Protein AF-A0AAP3UYR2-F1 (afdb_monomer_lite)

pLDDT: mean 85.41, std 6.58, range [57.12, 90.88]

Organism: NCBI:txid3031815

Structure (mmCIF, N/CA/C/O backbone):
data_AF-A0AAP3UYR2-F1
#
_entry.id   AF-A0AAP3UYR2-F1
#
loop_
_atom_site.group_PDB
_atom_site.id
_atom_site.type_symbol
_atom_site.label_atom_id
_atom_site.label_alt_id
_atom_site.label_comp_id
_atom_site.label_asym_id
_atom_site.label_entity_id
_atom_site.label_seq_id
_atom_site.pdbx_PDB_ins_code
_atom_site.Cartn_x
_atom_site.Cartn_y
_atom_site.Cartn_z
_atom_site.occupancy
_atom_site.B_iso_or_equiv
_atom_site.auth_seq_id
_atom_site.auth_comp_id
_atom_site.auth_asym_id
_atom_site.auth_atom_id
_atom_site.pdbx_PDB_model_num
ATOM 1 N N . MET A 1 1 ? 2.552 1.196 -14.799 1.00 61.22 1 MET A N 1
ATOM 2 C CA . MET A 1 1 ? 2.018 2.004 -13.689 1.00 61.22 1 MET A CA 1
ATOM 3 C C . MET A 1 1 ? 0.833 1.284 -13.058 1.00 61.22 1 MET A C 1
ATOM 5 O O . MET A 1 1 ? 1.021 0.773 -11.968 1.00 61.22 1 MET A O 1
ATOM 9 N N . GLN A 1 2 ? -0.280 1.066 -13.776 1.00 76.94 2 GLN A N 1
ATOM 10 C CA . GLN A 1 2 ? -1.449 0.324 -13.254 1.00 76.94 2 GLN A CA 1
ATOM 11 C C . GLN A 1 2 ? -1.164 -1.084 -12.696 1.00 76.94 2 GLN A C 1
ATOM 13 O O . GLN A 1 2 ? -1.776 -1.456 -11.706 1.00 76.94 2 GLN A O 1
ATOM 18 N N . ASP A 1 3 ? -0.223 -1.852 -13.263 1.00 86.31 3 ASP A N 1
ATOM 19 C CA . ASP A 1 3 ? 0.082 -3.202 -12.743 1.00 86.31 3 ASP A CA 1
ATOM 20 C C . ASP A 1 3 ? 0.637 -3.177 -11.308 1.00 86.31 3 ASP A C 1
ATOM 22 O O . ASP A 1 3 ? 0.212 -3.968 -10.476 1.00 86.31 3 ASP A O 1
ATOM 26 N N . ILE A 1 4 ? 1.521 -2.218 -10.998 1.00 87.38 4 ILE A N 1
ATOM 27 C CA . ILE A 1 4 ? 2.098 -2.051 -9.653 1.00 87.38 4 ILE A CA 1
ATOM 28 C C . ILE A 1 4 ? 1.009 -1.631 -8.671 1.00 87.38 4 ILE A C 1
ATOM 30 O O . ILE A 1 4 ? 0.891 -2.230 -7.609 1.00 87.38 4 ILE A O 1
ATOM 34 N N . LYS A 1 5 ? 0.185 -0.646 -9.053 1.00 86.88 5 LYS A N 1
ATOM 35 C CA . LYS A 1 5 ? -0.941 -0.168 -8.242 1.00 86.88 5 LYS A CA 1
ATOM 36 C C . LYS A 1 5 ? -1.905 -1.309 -7.906 1.00 86.88 5 LYS A C 1
ATOM 38 O O . LYS A 1 5 ? -2.212 -1.525 -6.742 1.00 86.88 5 LYS A O 1
ATOM 43 N N . ASN A 1 6 ? -2.314 -2.094 -8.904 1.00 88.88 6 ASN A N 1
ATOM 44 C CA . ASN A 1 6 ? -3.206 -3.238 -8.701 1.00 88.88 6 ASN A CA 1
ATOM 45 C C . ASN A 1 6 ? -2.571 -4.313 -7.813 1.00 88.88 6 ASN A C 1
ATOM 47 O O . ASN A 1 6 ? -3.243 -4.896 -6.965 1.00 88.88 6 ASN A O 1
ATOM 51 N N . ALA A 1 7 ? -1.277 -4.579 -7.998 1.00 90.31 7 ALA A N 1
ATOM 52 C CA . ALA A 1 7 ? -0.559 -5.545 -7.183 1.00 90.31 7 ALA A CA 1
ATOM 53 C C . ALA A 1 7 ? -0.438 -5.078 -5.722 1.00 90.31 7 ALA A C 1
ATOM 55 O O . ALA A 1 7 ? -0.589 -5.888 -4.809 1.00 90.31 7 ALA A O 1
ATOM 56 N N . LEU A 1 8 ? -0.233 -3.777 -5.503 1.00 89.00 8 LEU A N 1
ATOM 57 C CA . LEU A 1 8 ? -0.169 -3.160 -4.182 1.00 89.00 8 LEU A CA 1
ATOM 58 C C . LEU A 1 8 ? -1.532 -3.197 -3.482 1.00 89.00 8 LEU A C 1
ATOM 60 O O . LEU A 1 8 ? -1.612 -3.675 -2.356 1.00 89.00 8 LEU A O 1
ATOM 64 N N . ILE A 1 9 ? -2.613 -2.816 -4.173 1.00 89.31 9 ILE A N 1
ATOM 65 C CA . ILE A 1 9 ? -3.990 -2.926 -3.659 1.00 89.31 9 ILE A CA 1
ATOM 66 C C . ILE A 1 9 ? -4.302 -4.373 -3.272 1.00 89.31 9 ILE A C 1
ATOM 68 O O . ILE A 1 9 ? -4.796 -4.626 -2.178 1.00 89.31 9 ILE A O 1
ATOM 72 N N . LYS A 1 10 ? -3.951 -5.339 -4.129 1.00 89.56 10 LYS A N 1
ATOM 73 C CA . LYS A 1 10 ? -4.136 -6.766 -3.837 1.00 89.56 10 LYS A CA 1
ATOM 74 C C . LYS A 1 10 ? -3.343 -7.211 -2.606 1.00 89.56 10 LYS A C 1
ATOM 76 O O . LYS A 1 10 ? -3.827 -8.019 -1.817 1.00 89.56 10 LYS A O 1
ATOM 81 N N . LYS A 1 11 ? -2.112 -6.726 -2.442 1.00 90.38 11 LYS A N 1
ATOM 82 C CA . LYS A 1 11 ? -1.283 -7.056 -1.279 1.00 90.38 11 LYS A CA 1
ATOM 83 C C . LYS A 1 11 ? -1.882 -6.472 0.002 1.00 90.38 11 LYS A C 1
ATOM 85 O O . LYS A 1 11 ? -1.982 -7.198 0.983 1.00 90.38 11 LYS A O 1
ATOM 90 N N . LEU A 1 12 ? -2.357 -5.227 -0.037 1.00 89.12 12 LEU A N 1
ATOM 91 C CA . LEU A 1 12 ? -3.037 -4.572 1.084 1.00 89.12 12 LEU A CA 1
ATOM 92 C C . LEU A 1 12 ? -4.373 -5.244 1.437 1.00 89.12 12 LEU A C 1
ATOM 94 O O . LEU A 1 12 ? -4.667 -5.431 2.609 1.00 89.12 12 LEU A O 1
ATOM 98 N N . SER A 1 13 ? -5.147 -5.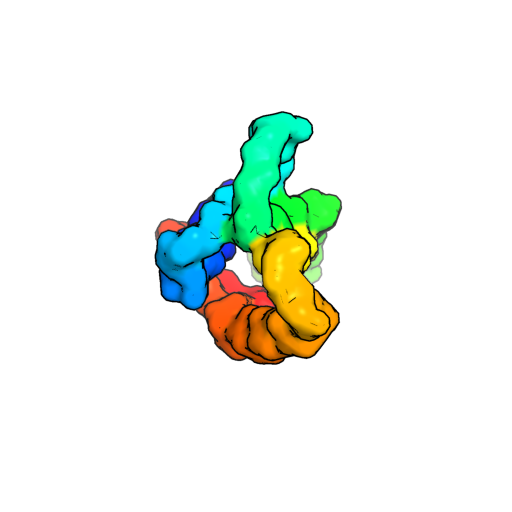706 0.451 1.00 86.81 13 SER A N 1
ATOM 99 C CA . SER A 1 13 ? -6.381 -6.456 0.733 1.00 86.81 13 SER A CA 1
ATOM 100 C C . SER A 1 13 ? -6.126 -7.812 1.398 1.00 86.81 13 SER A C 1
ATOM 102 O O . SER A 1 13 ? -6.992 -8.324 2.092 1.00 86.81 13 SER A O 1
ATOM 104 N N . LEU A 1 14 ? -4.949 -8.412 1.174 1.00 86.31 14 LEU A N 1
ATOM 105 C CA . LEU A 1 14 ? -4.531 -9.643 1.859 1.00 86.31 14 LEU A CA 1
ATOM 106 C C . LEU A 1 14 ? -3.918 -9.362 3.234 1.00 86.31 14 LEU A C 1
ATOM 108 O O . LEU A 1 14 ? -3.943 -10.226 4.102 1.00 86.31 14 LEU A O 1
ATOM 112 N N . PHE A 1 15 ? -3.336 -8.175 3.412 1.00 83.12 15 PHE A N 1
ATOM 113 C CA . PHE A 1 15 ? -2.803 -7.713 4.687 1.00 83.12 15 PHE A CA 1
ATOM 114 C C . PHE A 1 15 ? -3.924 -7.547 5.721 1.00 83.12 15 PHE A C 1
ATOM 116 O O . PHE A 1 15 ? -3.780 -7.960 6.870 1.00 83.12 15 PHE A O 1
ATOM 123 N N . THR A 1 16 ? -5.060 -6.994 5.289 1.00 74.06 16 THR A N 1
ATOM 124 C CA . THR A 1 16 ? -6.266 -6.829 6.107 1.00 74.06 16 THR A CA 1
ATOM 125 C C . THR A 1 16 ? -7.510 -7.115 5.273 1.00 74.06 16 THR A C 1
ATOM 127 O O . THR A 1 16 ? -7.982 -6.248 4.538 1.00 74.06 16 THR A O 1
ATOM 130 N N . GLU A 1 17 ? -8.081 -8.312 5.412 1.00 75.12 17 GLU A N 1
ATOM 131 C CA . GLU A 1 17 ? -9.357 -8.651 4.758 1.00 75.12 17 GLU A CA 1
ATOM 132 C C . GLU A 1 17 ? -10.527 -7.809 5.301 1.00 75.12 17 GLU A C 1
ATOM 134 O O . GLU A 1 17 ? -11.540 -7.630 4.628 1.00 75.12 17 GLU A O 1
ATOM 139 N N . GLU A 1 18 ? -10.375 -7.267 6.512 1.00 79.69 18 GLU A N 1
ATOM 140 C CA . GLU A 1 18 ? -11.407 -6.505 7.217 1.00 79.69 18 GLU A CA 1
ATOM 141 C C . GLU A 1 18 ? -11.507 -5.043 6.764 1.00 79.69 18 GLU A C 1
ATOM 143 O O . GLU A 1 18 ? -12.559 -4.427 6.940 1.00 79.69 18 GLU A O 1
ATOM 148 N N . TYR A 1 19 ? -10.440 -4.469 6.192 1.00 85.00 19 TYR A N 1
ATOM 149 C CA . TYR A 1 19 ? -10.365 -3.031 5.923 1.00 85.00 19 TYR A CA 1
ATOM 150 C C . TYR A 1 19 ? -10.380 -2.734 4.421 1.00 85.00 19 TYR A C 1
ATOM 152 O O . TYR A 1 19 ? -9.525 -3.234 3.684 1.00 85.00 19 TYR A O 1
ATOM 160 N N . PRO A 1 20 ? -11.315 -1.898 3.934 1.00 86.62 20 PRO A N 1
ATOM 161 C CA . PRO A 1 20 ? -11.353 -1.523 2.531 1.00 86.62 20 PRO A CA 1
ATOM 162 C C . PRO A 1 20 ? -10.104 -0.724 2.134 1.00 86.62 20 PRO A C 1
ATOM 164 O O . PRO A 1 20 ? -9.617 0.131 2.879 1.00 86.62 20 PRO A O 1
ATOM 167 N N . VAL A 1 21 ? -9.613 -0.994 0.924 1.00 88.69 21 VAL A N 1
ATOM 168 C CA . VAL A 1 21 ? -8.507 -0.267 0.293 1.00 88.69 21 VAL A CA 1
ATOM 169 C C . VAL A 1 21 ? -9.083 0.621 -0.803 1.00 88.69 21 VAL A C 1
ATOM 171 O O . VAL A 1 21 ? -9.694 0.130 -1.752 1.00 88.69 21 VAL A O 1
ATOM 174 N N . TYR A 1 22 ? -8.879 1.924 -0.670 1.00 87.94 22 TYR A N 1
ATOM 175 C CA . TYR A 1 22 ? -9.309 2.939 -1.620 1.00 87.94 22 TYR A CA 1
ATOM 176 C C . TYR A 1 22 ? -8.117 3.504 -2.400 1.00 87.94 22 TYR A C 1
ATOM 178 O O . TYR A 1 22 ? -6.964 3.419 -1.970 1.00 87.94 22 TYR A O 1
ATOM 186 N N . ASP A 1 23 ? -8.398 4.103 -3.552 1.00 85.06 23 ASP A N 1
ATOM 187 C CA . ASP A 1 23 ? -7.415 4.778 -4.391 1.00 85.06 23 ASP A CA 1
ATOM 188 C C . ASP A 1 23 ? -7.937 6.140 -4.883 1.00 85.06 23 ASP A C 1
ATOM 190 O O . ASP A 1 23 ? -9.046 6.553 -4.544 1.00 85.06 23 ASP A O 1
ATOM 194 N N . GLU A 1 24 ? -7.139 6.830 -5.701 1.00 74.75 24 GLU A N 1
ATOM 195 C CA . GLU A 1 24 ? -7.455 8.130 -6.328 1.00 74.75 24 GLU A CA 1
ATOM 196 C C . GLU A 1 24 ? -8.846 8.252 -6.974 1.00 74.75 24 GLU A C 1
ATOM 198 O O . GLU A 1 24 ? -9.308 9.370 -7.181 1.00 74.75 24 GLU A O 1
ATOM 203 N N . ALA A 1 25 ? -9.5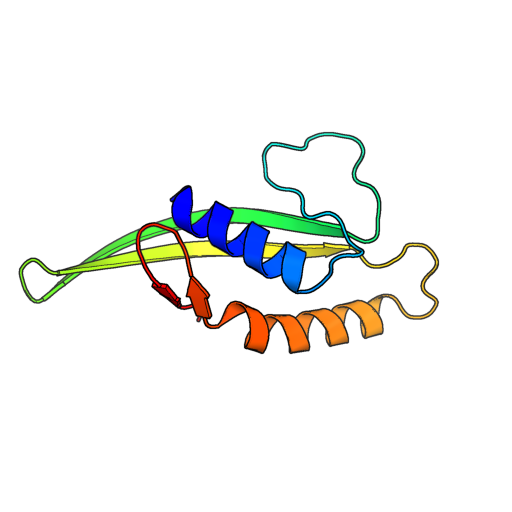13 7.147 -7.328 1.00 69.94 25 ALA A N 1
ATOM 204 C CA . ALA A 1 25 ? -10.828 7.196 -7.962 1.00 69.94 25 ALA A CA 1
ATOM 205 C C . ALA A 1 25 ? -11.982 7.421 -6.965 1.00 69.94 25 ALA A C 1
ATOM 207 O O . ALA A 1 25 ? -13.127 7.591 -7.387 1.00 69.94 25 ALA A O 1
ATOM 208 N N . VAL A 1 26 ? -11.715 7.402 -5.655 1.00 69.56 26 VAL A N 1
ATOM 209 C CA . VAL A 1 26 ? -12.744 7.475 -4.609 1.00 69.56 26 VAL A CA 1
ATOM 210 C C . VAL A 1 26 ? -12.759 8.862 -3.968 1.00 69.56 26 VAL A C 1
ATOM 212 O O . VAL A 1 26 ? -11.951 9.160 -3.095 1.00 69.56 26 VAL A O 1
ATOM 215 N N . GLU A 1 27 ? -13.711 9.708 -4.379 1.00 57.12 27 GLU A N 1
ATOM 216 C CA . GLU A 1 27 ? -13.825 11.094 -3.888 1.00 57.12 27 GLU A CA 1
ATOM 217 C C . GLU A 1 27 ? -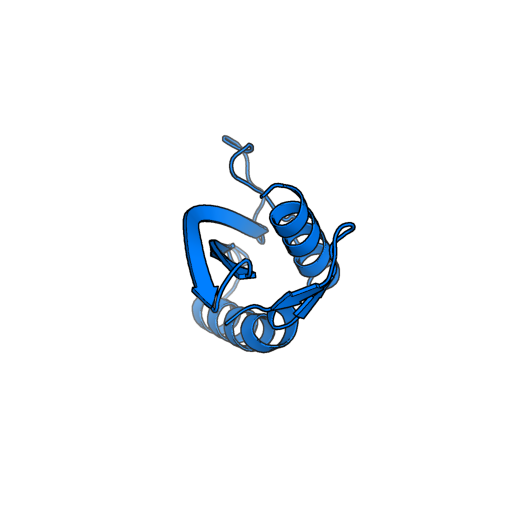14.771 11.279 -2.682 1.00 57.12 27 GLU A C 1
ATOM 219 O O . GLU A 1 27 ? -14.652 12.284 -1.983 1.00 57.12 27 GLU A O 1
ATOM 224 N N . GLN A 1 28 ? -15.717 10.368 -2.393 1.00 60.38 28 GLN A N 1
ATOM 225 C CA . GLN A 1 28 ? -16.713 10.582 -1.323 1.00 60.38 28 GLN A CA 1
ATOM 226 C C . GLN A 1 28 ? -17.145 9.290 -0.605 1.00 60.38 28 GLN A C 1
ATOM 228 O O . GLN A 1 28 ? -17.489 8.301 -1.246 1.00 60.38 28 GLN A O 1
ATOM 233 N N . GLY A 1 29 ? -17.195 9.328 0.736 1.00 70.25 29 GLY A N 1
ATOM 234 C CA . GLY A 1 29 ? -17.845 8.298 1.565 1.00 70.25 29 GLY A CA 1
ATOM 235 C C . GLY A 1 29 ? -16.961 7.153 2.077 1.00 70.25 29 GLY A C 1
ATOM 236 O O . GLY A 1 29 ? -17.480 6.066 2.321 1.00 70.25 29 GLY A O 1
ATOM 237 N N . MET A 1 30 ? -15.652 7.371 2.250 1.00 78.69 30 MET A N 1
ATOM 238 C CA . MET A 1 30 ? -14.746 6.356 2.807 1.00 78.69 30 MET A CA 1
ATOM 239 C C . MET A 1 30 ? -15.214 5.869 4.185 1.00 78.69 30 MET A C 1
ATOM 241 O O . MET A 1 30 ? -15.425 6.664 5.100 1.00 78.69 30 MET A O 1
ATOM 245 N N . GLN A 1 31 ? -15.346 4.552 4.333 1.00 84.19 31 GLN A N 1
ATOM 246 C CA . GLN A 1 31 ? -15.653 3.913 5.612 1.00 84.19 31 GLN A CA 1
ATOM 247 C C . GLN A 1 31 ? -14.357 3.571 6.340 1.00 84.19 31 GLN A C 1
ATOM 249 O O . GLN A 1 31 ? -13.542 2.832 5.797 1.00 84.19 31 GLN A O 1
ATOM 254 N N . GLN A 1 32 ? -14.178 4.121 7.542 1.00 84.25 32 GLN A N 1
ATOM 255 C CA . GLN A 1 32 ? -13.034 3.845 8.410 1.00 84.25 32 GLN A CA 1
ATOM 256 C C . GLN A 1 32 ? -13.322 2.643 9.323 1.00 84.25 32 GLN A C 1
ATOM 258 O O . GLN A 1 32 ? -14.469 2.488 9.756 1.00 84.25 32 GLN A O 1
ATOM 263 N N . PRO A 1 33 ? -12.304 1.849 9.694 1.00 88.62 33 PRO A N 1
ATOM 264 C CA . PRO A 1 33 ? -10.890 1.945 9.293 1.00 88.62 33 PRO A CA 1
ATOM 265 C C . PRO A 1 33 ? -10.643 1.565 7.825 1.00 88.62 33 PRO A C 1
ATOM 267 O O . PRO A 1 33 ? -11.322 0.695 7.287 1.00 88.62 33 PRO A O 1
ATOM 270 N N . CYS A 1 34 ? -9.682 2.217 7.167 1.00 89.75 34 CYS A N 1
ATOM 271 C CA . CYS A 1 34 ? -9.373 1.954 5.758 1.00 89.75 34 CYS A CA 1
ATOM 272 C C . CYS A 1 34 ? -7.937 2.295 5.364 1.00 89.75 34 CYS A C 1
ATOM 274 O O . CYS A 1 34 ? -7.247 3.057 6.044 1.00 89.75 34 CYS A O 1
ATOM 276 N N . PHE A 1 35 ? -7.517 1.765 4.216 1.00 90.44 35 PHE A N 1
ATOM 277 C CA . PHE A 1 35 ? -6.290 2.174 3.540 1.00 90.44 35 PHE A CA 1
ATOM 278 C C . PHE A 1 35 ? -6.602 3.064 2.344 1.00 90.44 35 PHE A C 1
ATOM 280 O O . PHE A 1 35 ? -7.582 2.845 1.634 1.00 90.44 35 PHE A O 1
ATOM 287 N N . PHE A 1 36 ? -5.733 4.031 2.085 1.00 90.00 36 PHE A N 1
ATOM 288 C CA . PHE A 1 36 ? -5.779 4.877 0.904 1.00 90.00 36 PHE A CA 1
ATOM 289 C C . PHE A 1 36 ? -4.425 4.877 0.205 1.00 90.00 36 PHE A C 1
ATOM 291 O O . PHE A 1 36 ? -3.396 5.112 0.836 1.00 90.00 36 PHE A O 1
ATOM 298 N N . VAL A 1 37 ? -4.434 4.606 -1.099 1.00 89.81 37 VAL A N 1
ATOM 299 C CA . VAL A 1 37 ? -3.227 4.514 -1.922 1.00 89.81 37 VAL A CA 1
ATOM 300 C C . VAL A 1 37 ? -3.225 5.624 -2.966 1.00 89.81 37 VAL A C 1
ATOM 302 O O . VAL A 1 37 ? -4.087 5.661 -3.847 1.00 89.81 37 VAL A O 1
ATOM 305 N N . LEU A 1 38 ? -2.204 6.476 -2.908 1.00 89.00 38 LEU A N 1
ATOM 306 C CA . LEU A 1 38 ? -1.996 7.599 -3.820 1.00 89.00 38 LEU A CA 1
ATOM 307 C C . LEU A 1 38 ? -0.687 7.415 -4.594 1.00 89.00 38 LEU A C 1
ATOM 309 O O . LEU A 1 38 ? 0.345 7.100 -4.005 1.00 89.00 38 LEU A O 1
ATOM 313 N N . LEU A 1 39 ? -0.704 7.604 -5.914 1.00 87.75 39 LEU A N 1
ATOM 314 C CA . LEU A 1 39 ? 0.516 7.684 -6.711 1.00 87.75 39 LEU A CA 1
ATOM 315 C C . LEU A 1 39 ? 1.028 9.126 -6.659 1.00 87.75 39 LEU A C 1
ATOM 317 O O . LEU A 1 39 ? 0.387 10.036 -7.173 1.00 87.75 39 LEU A O 1
ATOM 321 N N . LEU A 1 40 ? 2.201 9.330 -6.061 1.00 86.31 40 LEU A N 1
ATOM 322 C CA . LEU A 1 40 ? 2.815 10.654 -5.974 1.00 86.31 40 LEU A CA 1
ATOM 323 C C . LEU A 1 40 ? 3.506 11.005 -7.290 1.00 86.31 40 LEU A C 1
ATOM 325 O O . LEU A 1 40 ? 3.103 11.919 -8.002 1.00 86.31 40 LEU A O 1
ATOM 329 N N . GLU A 1 41 ? 4.549 10.250 -7.631 1.00 81.69 41 GLU A N 1
ATOM 330 C CA . GLU A 1 41 ? 5.385 10.525 -8.794 1.00 81.69 41 GLU A CA 1
ATOM 331 C C . GLU A 1 41 ? 5.950 9.229 -9.377 1.00 81.69 41 GLU A C 1
ATOM 333 O O . GLU A 1 41 ? 6.297 8.282 -8.666 1.00 81.69 41 GLU A O 1
ATOM 338 N N . GLY A 1 42 ? 6.065 9.190 -10.702 1.00 82.25 42 GLY A N 1
ATOM 339 C CA . GLY A 1 42 ? 6.772 8.141 -11.425 1.00 82.25 42 GLY A CA 1
ATOM 340 C C . GLY A 1 42 ? 8.048 8.700 -12.037 1.00 82.25 42 GLY A C 1
ATOM 341 O O . GLY A 1 42 ? 8.014 9.730 -12.706 1.00 82.25 42 GLY A O 1
ATOM 342 N N . SER A 1 43 ? 9.168 8.004 -11.869 1.00 84.94 43 SER A N 1
ATOM 343 C CA . SER A 1 43 ? 10.422 8.344 -12.537 1.00 84.94 43 SER A CA 1
ATOM 344 C C . SER A 1 43 ? 10.998 7.143 -13.282 1.00 84.94 43 SER A C 1
ATOM 346 O O . SER A 1 43 ? 10.764 5.975 -12.954 1.00 84.94 43 SER A O 1
ATOM 348 N N . GLN A 1 44 ? 11.744 7.429 -14.346 1.00 86.31 44 GLN A N 1
ATOM 349 C CA . GLN A 1 44 ? 12.466 6.427 -15.116 1.00 86.31 44 GLN A CA 1
ATOM 350 C C . GLN A 1 44 ? 13.882 6.933 -15.368 1.00 86.31 44 GLN A C 1
ATOM 352 O O . GLN A 1 44 ? 14.068 7.925 -16.068 1.00 86.31 44 GLN A O 1
ATOM 357 N N . SER A 1 45 ? 14.876 6.225 -14.838 1.00 86.50 45 SER A N 1
ATOM 358 C CA . SER A 1 45 ? 16.286 6.453 -15.140 1.00 86.50 45 SER A CA 1
ATOM 359 C C . SER A 1 45 ? 16.782 5.406 -16.132 1.00 86.50 45 SER A C 1
ATOM 361 O O . SER A 1 45 ? 16.398 4.230 -16.097 1.00 86.50 45 SER A O 1
ATOM 363 N N . ARG A 1 46 ? 17.636 5.839 -17.060 1.00 85.62 46 ARG A N 1
ATOM 364 C CA . ARG A 1 46 ? 18.442 4.922 -17.862 1.00 85.62 46 ARG A CA 1
ATOM 365 C C . ARG A 1 46 ? 19.676 4.562 -17.042 1.00 85.62 46 ARG A C 1
ATOM 367 O O . ARG A 1 46 ? 20.385 5.452 -16.589 1.00 85.62 46 ARG A O 1
ATOM 374 N N . GLU A 1 47 ? 19.893 3.270 -16.859 1.00 86.06 47 GLU A N 1
ATOM 375 C CA . GLU A 1 47 ? 21.076 2.724 -16.200 1.00 86.06 47 GLU A CA 1
ATOM 376 C C . GLU A 1 47 ? 22.116 2.345 -17.274 1.00 86.06 47 GLU A C 1
ATOM 378 O O . GLU A 1 47 ? 22.196 2.966 -18.335 1.00 86.06 47 GLU A O 1
ATOM 383 N N . ILE A 1 48 ? 22.923 1.311 -17.025 1.00 90.31 48 ILE A N 1
ATOM 384 C CA . ILE A 1 48 ? 23.927 0.819 -17.974 1.00 90.31 48 ILE A CA 1
ATOM 385 C C . ILE A 1 48 ? 23.257 0.301 -19.260 1.00 90.31 48 ILE A C 1
ATOM 387 O O . ILE A 1 48 ? 22.406 -0.592 -19.226 1.00 90.31 48 ILE A O 1
ATOM 391 N N . ASP A 1 49 ? 23.716 0.827 -20.397 1.00 88.44 49 ASP A N 1
ATOM 392 C CA . ASP A 1 49 ? 23.314 0.441 -21.753 1.00 88.44 49 ASP A CA 1
ATOM 393 C C . ASP A 1 49 ? 21.796 0.546 -22.013 1.00 88.44 49 ASP A C 1
ATOM 395 O O . ASP A 1 49 ? 21.252 1.648 -21.963 1.00 88.44 49 ASP A O 1
ATOM 399 N N . CYS A 1 50 ? 21.095 -0.544 -22.335 1.00 87.12 50 CYS A N 1
ATOM 400 C CA . CYS A 1 50 ? 19.662 -0.556 -22.648 1.00 87.12 50 CYS A CA 1
ATOM 401 C C . CYS A 1 50 ? 18.772 -0.865 -21.430 1.00 87.12 50 CYS A C 1
ATOM 403 O O . CYS A 1 50 ? 17.570 -1.102 -21.574 1.00 87.12 50 CYS A O 1
ATOM 405 N N . ARG A 1 51 ? 19.342 -0.865 -20.217 1.00 86.56 51 ARG A N 1
ATOM 406 C CA . ARG A 1 51 ? 18.606 -1.135 -18.978 1.00 86.56 51 ARG A CA 1
ATOM 407 C C . ARG A 1 51 ? 17.973 0.142 -18.442 1.00 86.56 51 ARG A C 1
ATOM 409 O O . ARG A 1 51 ? 18.619 1.182 -18.343 1.00 86.56 51 ARG A O 1
ATOM 416 N N . TYR A 1 52 ? 16.712 0.040 -18.046 1.00 87.06 52 TYR A N 1
ATOM 417 C CA . TYR A 1 52 ? 15.963 1.138 -17.446 1.00 87.06 52 TYR A CA 1
ATOM 418 C C . TYR A 1 52 ? 15.475 0.733 -16.066 1.00 87.06 52 TYR A C 1
ATOM 420 O O . TYR A 1 52 ? 14.908 -0.348 -15.899 1.00 87.06 52 TYR A O 1
ATOM 428 N N . ARG A 1 53 ? 15.652 1.626 -15.095 1.00 86.88 53 ARG A N 1
ATOM 429 C CA . ARG A 1 53 ? 15.066 1.500 -13.766 1.00 86.88 53 ARG A CA 1
ATOM 430 C C . ARG A 1 53 ? 13.873 2.438 -13.677 1.00 86.88 53 ARG A C 1
ATOM 432 O O . ARG A 1 53 ? 13.928 3.581 -14.120 1.00 86.88 53 ARG A O 1
ATOM 439 N N . ARG A 1 54 ? 12.764 1.930 -13.147 1.00 87.06 54 ARG A N 1
ATOM 440 C CA . ARG A 1 54 ? 11.541 2.704 -12.931 1.00 87.06 54 ARG A CA 1
ATOM 441 C C . ARG A 1 54 ? 11.236 2.738 -11.450 1.00 87.06 54 ARG A C 1
ATOM 443 O O . ARG A 1 54 ? 11.172 1.680 -10.829 1.00 87.06 54 ARG A O 1
ATOM 450 N N . PHE A 1 55 ? 11.006 3.931 -10.931 1.00 87.12 55 PHE A N 1
ATOM 451 C CA . PHE A 1 55 ? 10.497 4.143 -9.588 1.00 87.12 55 PHE A CA 1
ATOM 452 C C . PHE A 1 55 ? 9.093 4.717 -9.676 1.00 87.12 55 PHE A C 1
ATOM 454 O O . PHE A 1 55 ? 8.785 5.504 -10.567 1.00 87.12 55 PHE A O 1
ATOM 461 N N . ASN A 1 56 ? 8.230 4.274 -8.775 1.00 87.62 56 ASN A N 1
ATOM 462 C CA . ASN A 1 56 ? 6.900 4.835 -8.609 1.00 87.62 56 ASN A CA 1
ATOM 463 C C . ASN A 1 56 ? 6.731 5.027 -7.109 1.00 87.62 56 ASN A C 1
ATOM 465 O O . ASN A 1 56 ? 6.719 4.040 -6.374 1.00 87.62 56 ASN A O 1
ATOM 469 N N . SER A 1 57 ? 6.678 6.279 -6.682 1.00 89.50 57 SER A N 1
ATOM 470 C CA . SER A 1 57 ? 6.471 6.638 -5.289 1.00 89.50 57 SER A CA 1
ATOM 471 C C . SER A 1 57 ? 4.981 6.557 -5.005 1.00 89.50 57 SER A C 1
ATOM 473 O O . SER A 1 57 ? 4.197 7.294 -5.603 1.00 89.50 57 SER A O 1
ATOM 475 N N . TYR A 1 58 ? 4.600 5.637 -4.126 1.00 88.94 58 TYR A N 1
ATOM 476 C CA . TYR A 1 58 ? 3.235 5.519 -3.634 1.00 88.94 58 TYR A CA 1
ATOM 477 C C . TYR A 1 58 ? 3.187 5.961 -2.185 1.00 88.94 58 TYR A C 1
ATOM 479 O O . TYR A 1 58 ? 4.079 5.635 -1.404 1.00 88.94 58 TYR A O 1
ATOM 487 N N . ASP A 1 59 ? 2.123 6.665 -1.849 1.00 90.12 59 ASP A N 1
ATOM 488 C CA . ASP A 1 59 ? 1.770 6.997 -0.486 1.00 90.12 59 ASP A CA 1
ATOM 489 C C . ASP A 1 59 ? 0.651 6.062 -0.025 1.00 90.12 59 ASP A C 1
ATOM 491 O O . ASP A 1 59 ? -0.364 5.913 -0.715 1.00 90.12 59 ASP A O 1
ATOM 495 N N . ILE A 1 60 ? 0.860 5.396 1.109 1.00 89.50 60 ILE A N 1
ATOM 496 C CA . ILE A 1 60 ? -0.094 4.464 1.710 1.00 89.50 60 ILE A CA 1
ATOM 497 C C . ILE A 1 60 ? -0.511 5.054 3.048 1.00 89.50 60 ILE A C 1
ATOM 499 O O . ILE A 1 60 ? 0.222 4.988 4.033 1.00 89.50 60 ILE A O 1
ATOM 503 N N . HIS A 1 61 ? -1.719 5.594 3.085 1.00 90.25 61 HIS A N 1
ATOM 504 C CA . HIS A 1 61 ? -2.308 6.143 4.292 1.00 90.25 61 HIS A CA 1
ATOM 505 C C . HIS A 1 61 ? -3.214 5.115 4.958 1.00 90.25 61 HIS A C 1
ATOM 507 O O . HIS A 1 61 ? -4.088 4.540 4.310 1.00 90.25 61 HIS A O 1
ATOM 513 N N . TYR A 1 62 ? -3.037 4.920 6.263 1.00 90.88 62 TYR A N 1
ATOM 514 C CA . TYR A 1 62 ? -3.965 4.164 7.097 1.00 90.88 62 TYR A CA 1
ATOM 515 C C . TYR A 1 62 ? -4.814 5.120 7.932 1.00 90.88 62 TYR A C 1
ATOM 517 O O . TYR A 1 62 ? -4.286 5.974 8.647 1.00 90.88 62 TYR A O 1
ATOM 525 N N . PHE A 1 63 ? -6.129 4.952 7.857 1.00 89.75 63 PHE A N 1
ATOM 526 C CA . PHE A 1 63 ? -7.078 5.620 8.732 1.00 89.75 63 PHE A CA 1
ATOM 527 C C . PHE A 1 63 ? -7.538 4.623 9.803 1.00 89.75 63 PHE A C 1
ATOM 529 O O . PHE A 1 63 ? -8.194 3.640 9.448 1.00 89.75 63 PHE A O 1
ATOM 536 N N . PRO A 1 64 ? -7.207 4.854 11.088 1.00 90.06 64 PRO A N 1
ATOM 537 C CA . PRO A 1 64 ? -7.531 3.933 12.170 1.00 90.06 64 PRO A CA 1
ATOM 538 C C . PRO A 1 64 ? -9.026 3.926 12.474 1.00 90.06 64 PRO A C 1
ATOM 540 O O . PRO A 1 64 ? -9.796 4.762 11.988 1.00 90.06 64 PRO A O 1
ATOM 543 N N . ASN A 1 65 ? -9.445 2.984 13.316 1.00 87.44 65 ASN A N 1
ATOM 544 C CA . ASN A 1 65 ? -10.835 2.912 13.741 1.00 87.44 65 ASN A CA 1
ATOM 545 C C . ASN A 1 65 ? -11.230 4.192 14.518 1.00 87.44 65 ASN A C 1
ATOM 547 O O . ASN A 1 65 ? -10.562 4.536 15.498 1.00 87.44 65 ASN A O 1
ATOM 551 N N . PRO A 1 66 ? -12.328 4.885 14.154 1.00 84.00 66 PRO A N 1
ATOM 552 C CA . PRO A 1 66 ? -12.764 6.103 14.843 1.00 84.00 66 PRO A CA 1
ATOM 553 C C . PRO A 1 66 ? -13.136 5.880 16.320 1.00 84.00 66 PRO A C 1
ATOM 555 O O . PRO A 1 66 ? -13.132 6.830 17.099 1.00 84.00 66 PRO A O 1
ATOM 558 N N . GLY A 1 67 ? -13.451 4.643 16.717 1.00 84.38 67 GLY A N 1
ATOM 559 C CA . GLY A 1 67 ? -13.709 4.253 18.107 1.00 84.38 67 GLY A CA 1
ATOM 560 C C . GLY A 1 67 ? -12.478 3.761 18.877 1.00 84.38 67 GLY A C 1
ATOM 561 O O . GLY A 1 67 ? -12.626 3.302 20.009 1.00 84.38 67 GLY A O 1
ATOM 562 N N . SER A 1 68 ? -11.282 3.803 18.281 1.00 85.38 68 SER A N 1
ATOM 563 C CA . SER A 1 68 ? -10.048 3.338 18.920 1.00 85.38 68 SER A CA 1
ATOM 564 C C . SER A 1 68 ? -9.668 4.232 20.106 1.00 85.38 68 SER A C 1
ATOM 566 O O . SER A 1 68 ? -9.660 5.458 20.001 1.00 85.38 68 SER A O 1
ATOM 568 N N . LEU A 1 69 ? -9.328 3.621 21.246 1.00 84.94 69 LEU A N 1
ATOM 569 C CA . LEU A 1 69 ? -8.870 4.339 22.447 1.00 84.94 69 LEU A CA 1
ATOM 570 C C . LEU A 1 69 ? -7.418 4.838 22.314 1.00 84.94 69 LEU A C 1
ATOM 572 O O . LEU A 1 69 ? -7.018 5.750 23.036 1.00 84.94 69 LEU A O 1
ATOM 576 N N . ALA A 1 70 ? -6.645 4.256 21.391 1.00 89.56 70 ALA A N 1
ATOM 577 C CA . ALA A 1 70 ? -5.242 4.576 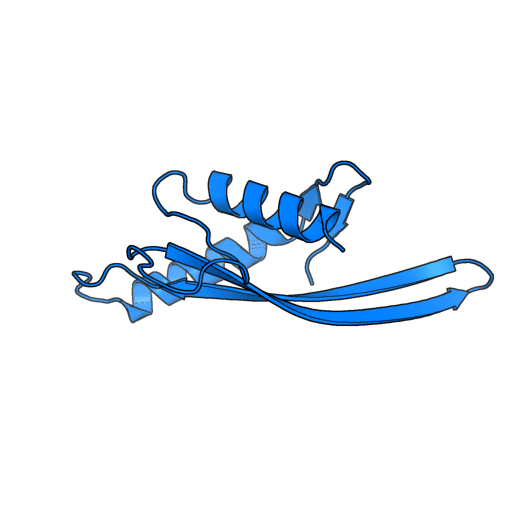21.130 1.00 89.56 70 ALA A CA 1
ATOM 578 C C . ALA A 1 70 ? -4.947 4.556 19.612 1.00 89.56 70 ALA A C 1
ATOM 580 O O . ALA A 1 70 ? -4.153 3.743 19.135 1.00 89.56 70 ALA A O 1
ATOM 581 N N . PRO A 1 71 ? -5.555 5.465 18.823 1.00 87.56 71 PRO A N 1
ATOM 582 C CA . PRO A 1 71 ? -5.453 5.447 17.359 1.00 87.56 71 PRO A CA 1
ATOM 583 C C . PRO A 1 71 ? -4.012 5.601 16.859 1.00 87.56 71 PRO A C 1
ATOM 585 O O . PRO A 1 71 ? -3.657 5.085 15.806 1.00 87.56 71 PRO A O 1
ATOM 588 N N . ARG A 1 72 ? -3.158 6.293 17.621 1.00 87.56 72 ARG A N 1
ATOM 589 C CA . ARG A 1 72 ? -1.746 6.466 17.275 1.00 87.56 72 ARG A CA 1
ATOM 590 C C . ARG A 1 72 ? -0.956 5.162 17.380 1.00 87.56 72 ARG A C 1
ATOM 592 O O . ARG A 1 72 ? -0.198 4.855 16.470 1.00 87.56 72 ARG A O 1
ATOM 599 N N . GLU A 1 73 ? -1.149 4.408 18.459 1.00 90.06 73 GLU A N 1
ATOM 600 C CA . GLU A 1 73 ? -0.471 3.122 18.664 1.00 90.06 73 GLU A CA 1
ATOM 601 C C . GLU A 1 73 ? -0.910 2.105 17.604 1.00 90.06 73 GLU A C 1
ATOM 603 O O . GLU A 1 73 ? -0.091 1.369 17.063 1.00 90.06 73 GLU A O 1
ATOM 608 N N . GLU A 1 74 ? -2.196 2.116 17.244 1.00 89.06 74 GLU A N 1
ATOM 609 C CA . GLU A 1 74 ? -2.736 1.311 16.148 1.00 89.06 74 GLU A CA 1
ATOM 610 C C . GLU A 1 74 ? -2.066 1.652 14.807 1.00 89.06 74 GLU A C 1
ATOM 612 O O . GLU A 1 74 ? -1.605 0.751 14.106 1.00 89.06 74 GLU A O 1
ATOM 617 N N . CYS A 1 75 ? -1.948 2.942 14.471 1.00 90.31 75 CYS A N 1
ATOM 618 C CA . CYS A 1 75 ? -1.252 3.379 13.260 1.00 90.31 75 CYS A CA 1
ATOM 619 C C . CYS A 1 75 ? 0.224 2.968 13.251 1.00 90.31 75 CYS A C 1
ATOM 621 O O . CYS A 1 75 ? 0.718 2.523 12.219 1.00 90.31 75 CYS A O 1
ATOM 623 N N . GLU A 1 76 ? 0.925 3.105 14.378 1.00 90.56 76 GLU A N 1
ATOM 624 C CA . GLU A 1 76 ? 2.334 2.713 14.499 1.00 90.56 76 GLU A CA 1
ATOM 625 C C . GLU A 1 76 ? 2.501 1.198 14.287 1.00 90.56 76 GLU A C 1
ATOM 627 O O . GLU A 1 76 ? 3.344 0.774 13.497 1.00 90.56 76 GLU A O 1
ATOM 632 N N . LEU A 1 77 ? 1.636 0.373 14.886 1.00 90.25 77 LEU A N 1
ATOM 633 C CA . LEU A 1 77 ? 1.640 -1.081 14.680 1.00 90.25 77 LEU A CA 1
ATOM 634 C C . LEU A 1 77 ? 1.349 -1.479 13.229 1.00 90.25 77 LEU A C 1
ATOM 636 O O . LEU A 1 77 ? 1.966 -2.411 12.708 1.00 90.25 77 LEU A O 1
ATOM 640 N N . VAL A 1 78 ? 0.402 -0.801 12.576 1.00 90.50 78 VAL A N 1
ATOM 641 C CA . VAL A 1 78 ? 0.087 -1.041 11.163 1.00 90.50 78 VAL A CA 1
ATOM 642 C C . VAL A 1 78 ? 1.262 -0.633 10.274 1.00 90.50 78 VAL A C 1
ATOM 644 O O . VAL A 1 78 ? 1.633 -1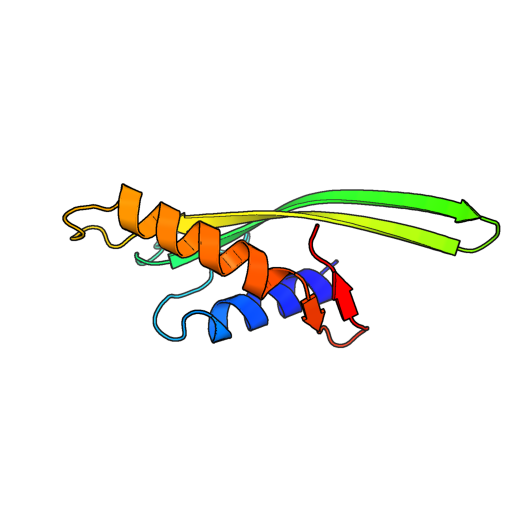.401 9.389 1.00 90.50 78 VAL A O 1
ATOM 647 N N . ALA A 1 79 ? 1.889 0.517 10.531 1.00 89.56 79 ALA A N 1
ATOM 648 C CA . ALA A 1 79 ? 3.040 0.995 9.768 1.00 89.56 79 ALA A CA 1
ATOM 649 C C . ALA A 1 79 ? 4.235 0.031 9.849 1.00 89.56 79 ALA A C 1
ATOM 651 O O . ALA A 1 79 ? 4.803 -0.325 8.818 1.00 89.56 79 ALA A O 1
ATOM 652 N N . GLU A 1 80 ? 4.569 -0.454 11.049 1.00 90.19 80 GLU A N 1
ATOM 653 C CA . GLU A 1 80 ? 5.655 -1.424 11.251 1.00 90.19 80 GLU A CA 1
ATOM 654 C C . GLU A 1 80 ? 5.437 -2.712 10.447 1.00 90.19 80 GLU A C 1
ATOM 656 O O . GLU A 1 80 ? 6.347 -3.210 9.784 1.00 90.19 80 GLU A O 1
ATOM 661 N N . ARG A 1 81 ? 4.206 -3.233 10.445 1.00 90.19 81 ARG A N 1
ATOM 662 C CA . ARG A 1 81 ? 3.868 -4.434 9.670 1.00 90.19 81 ARG A CA 1
ATOM 663 C C . ARG A 1 81 ? 3.882 -4.185 8.164 1.00 90.19 81 ARG A C 1
ATOM 665 O O . ARG A 1 81 ? 4.304 -5.056 7.401 1.00 90.19 81 ARG A O 1
ATOM 672 N N . LEU A 1 82 ? 3.444 -3.001 7.732 1.00 89.12 82 LEU A N 1
ATOM 673 C CA . LEU A 1 82 ? 3.436 -2.641 6.320 1.00 89.12 82 LEU A CA 1
ATOM 674 C C . LEU A 1 82 ? 4.842 -2.679 5.727 1.00 89.12 82 LEU A C 1
ATOM 676 O O . LEU A 1 82 ? 4.981 -3.216 4.633 1.00 89.12 82 LEU A O 1
ATOM 680 N N . TYR A 1 83 ? 5.872 -2.193 6.431 1.00 86.19 83 TYR A N 1
ATOM 681 C CA . TYR A 1 83 ? 7.249 -2.192 5.916 1.00 86.19 83 TYR A CA 1
ATOM 682 C C . TYR A 1 83 ? 7.726 -3.578 5.473 1.00 86.19 83 TYR A C 1
ATOM 684 O O . TYR A 1 83 ? 8.302 -3.708 4.392 1.00 86.19 83 TYR A O 1
ATOM 692 N N . SER A 1 84 ? 7.467 -4.620 6.269 1.00 86.56 84 SER A N 1
ATOM 693 C CA . SER A 1 84 ? 7.831 -5.990 5.893 1.00 86.56 84 SER A CA 1
ATOM 694 C C . SER A 1 84 ? 6.914 -6.558 4.815 1.00 86.56 84 SER A C 1
ATOM 696 O O . SER A 1 84 ? 7.375 -7.225 3.887 1.00 86.56 84 SER A O 1
ATOM 698 N N . ASP A 1 85 ? 5.612 -6.288 4.906 1.00 87.94 85 ASP A N 1
ATOM 699 C CA . ASP A 1 85 ? 4.637 -6.935 4.033 1.00 87.94 85 ASP A CA 1
ATOM 700 C C . ASP A 1 85 ? 4.638 -6.371 2.612 1.00 87.94 85 ASP A C 1
ATOM 702 O O . ASP A 1 85 ? 4.382 -7.119 1.666 1.00 87.94 85 ASP A O 1
ATOM 706 N N . ILE A 1 86 ? 4.980 -5.096 2.421 1.00 88.69 86 ILE A N 1
ATOM 707 C CA . ILE A 1 86 ? 5.044 -4.468 1.093 1.00 88.69 86 ILE A CA 1
ATOM 708 C C . ILE A 1 86 ? 6.444 -4.499 0.466 1.00 88.69 86 ILE A C 1
ATOM 710 O O . ILE A 1 86 ? 6.602 -4.010 -0.655 1.00 88.69 86 ILE A O 1
ATOM 714 N N . GLU A 1 87 ? 7.448 -5.098 1.126 1.00 89.56 87 GLU A N 1
ATOM 715 C CA . GLU A 1 87 ? 8.812 -5.178 0.575 1.00 89.56 87 GLU A CA 1
ATOM 716 C C . GLU A 1 87 ? 8.807 -5.866 -0.799 1.00 89.56 87 GLU A C 1
ATOM 718 O O . GLU A 1 87 ? 9.489 -5.426 -1.726 1.00 89.56 87 GLU A O 1
ATOM 723 N N . TYR A 1 88 ? 7.980 -6.903 -0.968 1.00 89.31 88 TYR A N 1
ATOM 724 C CA . TYR A 1 88 ? 7.819 -7.602 -2.241 1.00 89.31 88 TYR A CA 1
ATOM 725 C C . TYR A 1 88 ? 6.353 -7.719 -2.638 1.00 89.31 88 TYR A C 1
ATOM 727 O O . TYR A 1 88 ? 5.529 -8.338 -1.960 1.00 89.31 88 TYR A O 1
ATOM 735 N N . VAL A 1 89 ? 6.049 -7.186 -3.817 1.00 89.62 89 VAL A N 1
ATOM 736 C CA . VAL A 1 89 ? 4.712 -7.193 -4.400 1.00 89.62 89 VAL A CA 1
ATOM 737 C C . VAL A 1 89 ? 4.771 -7.881 -5.760 1.00 89.62 89 VAL A C 1
ATOM 739 O O . VAL A 1 89 ? 5.610 -7.564 -6.600 1.00 89.62 89 VAL A O 1
ATOM 742 N N . THR A 1 90 ? 3.879 -8.844 -5.996 1.00 89.12 90 THR A N 1
ATOM 743 C CA . THR A 1 90 ? 3.842 -9.604 -7.256 1.00 89.12 90 THR A CA 1
ATOM 744 C C . THR A 1 90 ? 2.674 -9.139 -8.115 1.00 89.12 90 THR A C 1
ATOM 746 O O . THR A 1 90 ? 1.516 -9.353 -7.754 1.00 89.12 90 THR A O 1
ATOM 749 N N . GLY A 1 91 ? 2.983 -8.498 -9.242 1.00 86.06 91 GLY A N 1
ATOM 750 C CA . GLY A 1 91 ? 2.009 -8.129 -10.267 1.00 86.06 91 GLY A CA 1
ATOM 751 C C . GLY A 1 91 ? 1.920 -9.158 -11.389 1.00 86.06 91 GLY A C 1
ATOM 752 O O . GLY A 1 91 ? 2.586 -10.193 -11.370 1.00 86.06 91 GLY A O 1
ATOM 753 N N . ILE A 1 92 ? 1.098 -8.864 -12.396 1.00 83.44 92 ILE A N 1
ATOM 754 C CA . ILE A 1 92 ? 0.910 -9.752 -13.552 1.00 83.44 92 ILE A CA 1
ATOM 755 C C . ILE A 1 92 ? 2.127 -9.667 -14.482 1.00 83.44 92 ILE A C 1
ATOM 757 O O . ILE A 1 92 ? 2.498 -10.652 -15.116 1.00 83.44 92 ILE A O 1
ATOM 761 N N . LYS A 1 93 ? 2.767 -8.492 -14.566 1.00 82.12 93 LYS A N 1
ATOM 762 C CA . LYS A 1 93 ? 3.922 -8.259 -15.447 1.00 82.12 93 LYS A CA 1
ATOM 763 C C . LYS A 1 93 ? 5.262 -8.609 -14.801 1.00 82.12 93 LYS A C 1
ATOM 765 O O . LYS A 1 93 ? 6.264 -8.653 -15.512 1.00 82.12 93 LYS A O 1
ATOM 770 N N . GLY A 1 94 ? 5.300 -8.832 -13.489 1.00 84.38 94 GLY A N 1
ATOM 771 C CA . GLY A 1 94 ? 6.516 -9.205 -12.770 1.00 84.38 94 GLY A CA 1
ATOM 772 C C . GLY A 1 94 ? 6.486 -8.864 -11.281 1.00 84.38 94 GLY A C 1
ATOM 773 O O . GLY A 1 94 ? 5.474 -8.421 -10.740 1.00 84.38 94 GLY A O 1
ATOM 774 N N . GLY A 1 95 ? 7.626 -9.088 -10.625 1.00 86.62 95 GLY A N 1
ATOM 775 C CA . GLY A 1 95 ? 7.851 -8.716 -9.231 1.00 86.62 95 GLY A CA 1
ATOM 776 C C . GLY A 1 95 ? 8.301 -7.263 -9.095 1.00 86.62 95 GLY A C 1
ATOM 777 O O . GLY A 1 95 ? 9.111 -6.770 -9.883 1.00 86.62 95 GLY A O 1
ATOM 778 N N . TYR A 1 96 ? 7.790 -6.599 -8.069 1.00 88.31 96 TYR A N 1
ATOM 779 C CA . TYR A 1 96 ? 8.133 -5.241 -7.680 1.00 88.31 96 TYR A CA 1
ATOM 780 C C . TYR A 1 96 ? 8.674 -5.257 -6.257 1.00 88.31 96 TYR A C 1
ATOM 782 O O . TYR A 1 96 ? 8.180 -6.003 -5.411 1.00 88.31 96 TYR A O 1
ATOM 790 N N . ARG A 1 97 ? 9.698 -4.442 -6.011 1.00 87.25 97 ARG A N 1
ATOM 791 C CA . ARG A 1 97 ? 10.315 -4.303 -4.695 1.00 87.25 97 ARG A CA 1
ATOM 792 C C . ARG A 1 97 ? 10.023 -2.915 -4.135 1.00 87.25 97 ARG A C 1
ATOM 794 O O . ARG A 1 97 ? 10.344 -1.932 -4.805 1.00 87.25 97 ARG A O 1
ATOM 801 N N . GLY A 1 98 ? 9.431 -2.866 -2.946 1.00 82.38 98 GLY A N 1
ATOM 802 C CA . GLY A 1 98 ? 9.346 -1.668 -2.117 1.00 82.38 98 GLY A CA 1
ATOM 803 C C . GLY A 1 98 ? 10.695 -1.387 -1.456 1.00 82.38 98 GLY A C 1
ATOM 804 O O . GLY A 1 98 ? 11.436 -2.316 -1.130 1.00 82.38 98 GLY A O 1
ATOM 805 N N . THR A 1 99 ? 11.042 -0.112 -1.320 1.00 72.06 99 THR A N 1
ATOM 806 C CA . THR A 1 99 ? 12.283 0.355 -0.684 1.00 72.06 99 THR A CA 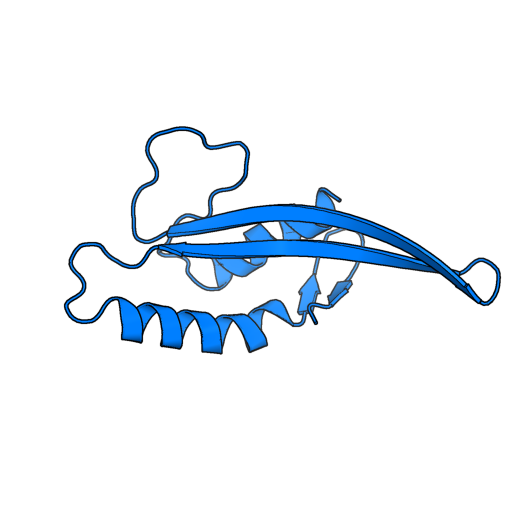1
ATOM 807 C C . THR A 1 99 ? 11.973 1.406 0.348 1.00 72.06 99 THR A C 1
ATOM 809 O O . THR A 1 99 ? 11.068 2.211 0.036 1.00 72.06 99 THR A O 1
#

InterPro domains:
  IPR049254 Phage tail terminator [PF20765] (3-95)

Sequence (99 aa):
MQDIKNALIKKLSLFTEEYPVYDEAVEQGMQQPCFFVLLLEGSQSREIDCRYRRFNSYDIHYFPNPGSLAPREECELVAERLYSDIEYVTGIKGGYRGT

Radius of gyration: 15.21 Å; chains: 1; bounding box: 42×21×45 Å

Secondary structure (DSSP, 8-state):
-HHHHHHHHHHHHHH-TTS-EEETT--S-PPSSEEEEEEEEEEEEE-STT-EEEEEEEEEEEE--TT-S-HHHHHHHHHHHHHHHTSEEE-SS-EEE--

Foldseek 3Di:
DVQLVVLQLVLVCVVPVPAEEAEPVDDDDHDPQHKYKYWDDKDWDDDPDRDIDIDIDIDIDGDHDPPDPCRPVVRVVVVVVCVVSQQWTAGPVGIDGDD